Protein AF-A0A2M6W0U4-F1 (afdb_monomer_lite)

Sequence (125 aa):
TRELAQEMAEQASQNKELFLKEMAYRELKVFPDELDEPLKNGVYMGISYVIGGSIPLVPYIVLPISSAIPVSIVLTFCALFGLGSWVTKYSKRSFVRAGFEMVALAGLAAAIGFGVGQLIDTFVR

Radius of gyration: 25.13 Å; chains: 1; bounding box: 59×34×68 Å

Structure (mmCIF, N/CA/C/O backbone):
data_AF-A0A2M6W0U4-F1
#
_entry.id   AF-A0A2M6W0U4-F1
#
loop_
_atom_site.group_PDB
_atom_site.id
_atom_site.type_symbol
_atom_site.label_atom_id
_atom_site.label_alt_id
_atom_site.label_comp_id
_atom_site.label_asym_id
_atom_site.label_entity_id
_atom_site.label_seq_id
_atom_site.pdbx_PDB_ins_code
_atom_site.Cartn_x
_atom_site.Cartn_y
_atom_site.Cartn_z
_atom_site.occupancy
_atom_site.B_iso_or_equiv
_atom_site.auth_seq_id
_atom_site.auth_comp_id
_atom_site.auth_asym_id
_atom_site.auth_atom_id
_atom_site.pdbx_PDB_model_num
ATOM 1 N N . THR A 1 1 ? -26.338 10.663 40.246 1.00 73.19 1 THR A N 1
ATOM 2 C CA . THR A 1 1 ? -26.329 10.310 41.687 1.00 73.19 1 THR A CA 1
ATOM 3 C C . THR A 1 1 ? -25.967 8.843 41.827 1.00 73.19 1 THR A C 1
ATOM 5 O O . THR A 1 1 ? -26.240 8.091 40.900 1.00 73.19 1 THR A O 1
ATOM 8 N N . ARG A 1 2 ? -25.299 8.433 42.920 1.00 82.56 2 ARG A N 1
ATOM 9 C CA . ARG A 1 2 ? -24.910 7.020 43.135 1.00 82.56 2 ARG A CA 1
ATOM 10 C C . ARG A 1 2 ? -26.118 6.074 43.105 1.00 82.56 2 ARG A C 1
ATOM 12 O O . ARG A 1 2 ? -26.003 5.002 42.532 1.00 82.56 2 ARG A O 1
ATOM 19 N N . GLU A 1 3 ? -27.264 6.527 43.612 1.00 87.00 3 GLU A N 1
ATOM 20 C CA . GLU A 1 3 ? -28.534 5.788 43.557 1.00 87.00 3 GLU A CA 1
ATOM 21 C C . GLU A 1 3 ? -28.963 5.450 42.127 1.00 87.00 3 GLU A C 1
ATOM 23 O O . GLU A 1 3 ? -29.219 4.291 41.837 1.00 87.00 3 GLU A O 1
ATOM 28 N N . LEU A 1 4 ? -28.935 6.421 41.207 1.00 84.81 4 LEU A N 1
ATOM 29 C CA . LEU A 1 4 ? -29.316 6.194 39.808 1.00 84.81 4 LEU A CA 1
ATOM 30 C C . LEU A 1 4 ? -28.411 5.151 39.126 1.00 84.81 4 LEU A C 1
ATOM 32 O O . LEU A 1 4 ? -28.873 4.348 38.326 1.00 84.81 4 LEU A O 1
ATOM 36 N N . ALA A 1 5 ? -27.113 5.146 39.446 1.00 83.56 5 ALA A N 1
ATOM 37 C CA . ALA A 1 5 ? -26.180 4.159 38.903 1.00 83.56 5 ALA A CA 1
ATOM 38 C C . ALA A 1 5 ? -26.442 2.747 39.456 1.00 83.56 5 ALA A C 1
ATOM 40 O O . ALA A 1 5 ? -26.328 1.775 38.714 1.00 83.56 5 ALA A O 1
ATOM 41 N N . GLN A 1 6 ? -26.809 2.641 40.738 1.00 85.69 6 GLN A N 1
ATOM 42 C CA . GLN A 1 6 ? -27.217 1.383 41.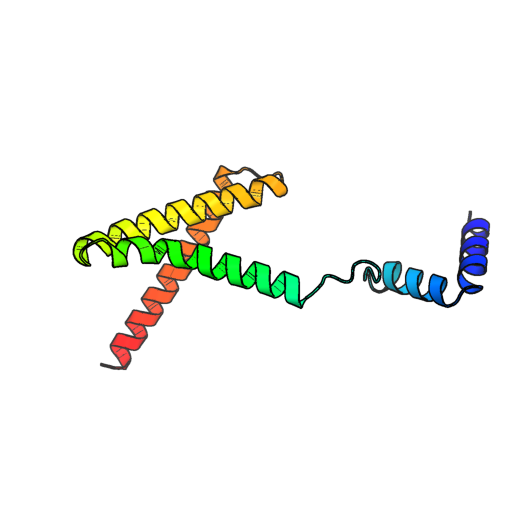365 1.00 85.69 6 GLN A CA 1
ATOM 43 C C . GLN A 1 6 ? -28.515 0.854 40.756 1.00 85.69 6 GLN A C 1
ATOM 45 O O . GLN A 1 6 ? -28.570 -0.306 40.367 1.00 85.69 6 GLN A O 1
ATOM 50 N N . GLU A 1 7 ? -29.511 1.719 40.590 1.00 88.12 7 GLU A N 1
ATOM 51 C CA . GLU A 1 7 ? -30.795 1.365 39.991 1.00 88.12 7 GLU A CA 1
ATOM 52 C C . GLU A 1 7 ? -30.626 0.893 38.540 1.00 88.12 7 GLU A C 1
ATOM 54 O O . GLU A 1 7 ? -31.154 -0.149 38.161 1.00 88.12 7 GLU A O 1
ATOM 59 N N . MET A 1 8 ? -29.806 1.582 37.738 1.00 84.81 8 MET A N 1
ATOM 60 C CA . MET A 1 8 ? -29.488 1.142 36.375 1.00 84.81 8 MET A CA 1
ATOM 61 C C . MET A 1 8 ? -28.733 -0.193 36.337 1.00 84.81 8 MET A C 1
ATOM 63 O O . MET A 1 8 ? -29.021 -1.025 35.479 1.00 84.81 8 MET A O 1
ATOM 67 N N . ALA A 1 9 ? -27.787 -0.419 37.254 1.00 85.56 9 ALA A N 1
ATOM 68 C CA . ALA A 1 9 ? -27.060 -1.686 37.342 1.00 85.56 9 ALA A CA 1
ATOM 69 C C . ALA A 1 9 ? -27.979 -2.847 37.753 1.00 85.56 9 ALA A C 1
ATOM 71 O O . ALA A 1 9 ? -27.851 -3.954 37.234 1.00 85.56 9 ALA A O 1
ATOM 72 N N . GLU A 1 10 ? -28.924 -2.592 38.653 1.00 87.75 10 GLU A N 1
ATOM 73 C CA . GLU A 1 10 ? -29.896 -3.577 39.117 1.00 87.75 10 GLU A CA 1
ATOM 74 C C . GLU A 1 10 ? -30.929 -3.909 38.035 1.00 87.75 10 GLU A C 1
ATOM 76 O O . GLU A 1 10 ? -31.221 -5.076 37.799 1.00 87.75 10 GLU A O 1
ATOM 81 N N . GLN A 1 11 ? -31.405 -2.912 37.290 1.00 85.62 11 GLN A N 1
ATOM 82 C CA . GLN A 1 11 ? -32.261 -3.131 36.120 1.00 85.62 11 GLN A CA 1
ATOM 83 C C . GLN A 1 11 ? -31.528 -3.906 35.011 1.00 85.62 11 GLN A C 1
ATOM 85 O O . GLN A 1 11 ? -32.096 -4.820 34.416 1.00 85.62 11 GLN A O 1
ATOM 90 N N . ALA A 1 12 ? -30.253 -3.592 34.752 1.00 84.81 12 ALA A N 1
ATOM 91 C CA . ALA A 1 12 ? -29.453 -4.310 33.762 1.00 84.81 12 ALA A CA 1
ATOM 92 C C . ALA A 1 12 ? -29.171 -5.764 34.179 1.00 84.81 12 ALA A C 1
ATOM 94 O O . ALA A 1 12 ? -29.196 -6.651 33.330 1.00 84.81 12 ALA A O 1
ATOM 95 N N . SER A 1 13 ? -28.943 -6.028 35.473 1.00 85.44 13 SER A N 1
ATOM 96 C CA . SER A 1 13 ? -28.631 -7.373 35.981 1.00 85.44 13 SER A CA 1
ATOM 97 C C . SER A 1 13 ? -29.818 -8.342 35.927 1.00 85.44 13 SER A C 1
ATOM 99 O O . SER A 1 13 ? -29.606 -9.554 35.850 1.00 85.44 13 SER A O 1
ATOM 101 N N . GLN A 1 14 ? -31.057 -7.833 35.882 1.00 90.50 14 GLN A N 1
ATOM 102 C CA . GLN A 1 14 ? -32.258 -8.655 35.686 1.00 90.50 14 GLN A CA 1
ATOM 103 C C . GLN A 1 14 ? -32.280 -9.362 34.325 1.00 90.50 14 GLN A C 1
ATOM 105 O O . GLN A 1 14 ? -32.880 -10.430 34.198 1.00 90.50 14 GLN A O 1
ATOM 110 N N . ASN A 1 15 ? -31.601 -8.811 33.315 1.00 91.38 15 ASN A N 1
ATOM 111 C CA . ASN A 1 15 ? -31.441 -9.447 32.016 1.00 91.38 15 ASN A CA 1
ATOM 112 C C . ASN A 1 15 ? -29.970 -9.816 31.792 1.00 91.38 15 ASN A C 1
ATOM 114 O O . ASN A 1 15 ? -29.136 -8.980 31.449 1.00 91.38 15 ASN A O 1
ATOM 118 N N . LYS A 1 16 ? -29.660 -11.109 31.931 1.00 88.06 16 LYS A N 1
ATOM 119 C CA . LYS A 1 16 ? -28.301 -11.639 31.758 1.00 88.06 16 LYS A CA 1
ATOM 120 C C . LYS A 1 16 ? -27.690 -11.296 30.394 1.00 88.06 16 LYS A C 1
ATOM 122 O O . LYS A 1 16 ? -26.488 -11.070 30.318 1.00 88.06 16 LYS A O 1
ATOM 127 N N . GLU A 1 17 ? -28.495 -11.246 29.336 1.00 86.62 17 GLU A N 1
ATOM 128 C CA . GLU A 1 17 ? -28.038 -10.904 27.986 1.00 86.62 17 GLU A CA 1
ATOM 129 C C . GLU A 1 17 ? -27.640 -9.422 27.894 1.00 86.62 17 GLU A C 1
ATOM 131 O O . GLU A 1 17 ? -26.556 -9.098 27.407 1.00 86.62 17 GLU A O 1
ATOM 136 N N . LEU A 1 18 ? -28.461 -8.529 28.459 1.00 86.12 18 LEU A N 1
ATOM 137 C CA . LEU A 1 18 ? -28.173 -7.092 28.535 1.00 86.12 18 LEU A CA 1
ATOM 138 C C . LEU A 1 18 ? -26.944 -6.801 29.407 1.00 86.12 18 LEU A C 1
ATOM 140 O O . LEU A 1 18 ? -26.094 -5.998 29.029 1.00 86.12 18 LEU A O 1
ATOM 144 N N . PHE A 1 19 ? -26.822 -7.479 30.549 1.00 89.06 19 PHE A N 1
ATOM 145 C CA . PHE A 1 19 ? -25.685 -7.318 31.453 1.00 89.06 19 PHE A CA 1
ATOM 146 C C . PHE A 1 19 ? -24.362 -7.744 30.798 1.00 89.06 19 PHE A C 1
ATOM 148 O O . PHE A 1 19 ? -23.378 -7.006 30.847 1.00 89.06 19 PHE A O 1
ATOM 155 N N . LEU A 1 20 ? -24.344 -8.902 30.123 1.00 88.62 20 LEU A N 1
ATOM 156 C CA . LEU A 1 20 ? -23.169 -9.378 29.383 1.00 88.62 20 LEU A CA 1
ATOM 157 C C . LEU A 1 20 ? -22.801 -8.442 28.226 1.00 88.62 20 LEU A C 1
ATOM 159 O O . LEU A 1 20 ? -21.617 -8.214 27.978 1.00 88.62 20 LEU A O 1
ATOM 163 N N . LYS A 1 21 ? -23.801 -7.870 27.548 1.00 87.75 21 LYS A N 1
ATOM 164 C CA . LYS A 1 21 ? -23.590 -6.872 26.500 1.00 87.75 21 LYS A CA 1
ATOM 165 C C . LYS A 1 21 ? -22.926 -5.614 27.061 1.00 87.75 21 LYS A C 1
ATOM 167 O O . LYS A 1 21 ? -21.884 -5.215 26.556 1.00 87.75 21 LYS A O 1
ATOM 172 N N . GLU A 1 22 ? -23.443 -5.035 28.142 1.00 88.00 22 GLU A N 1
ATOM 173 C CA . GLU A 1 22 ? -22.827 -3.859 28.779 1.00 88.00 22 GLU A CA 1
ATOM 174 C C . GLU A 1 22 ? -21.393 -4.129 29.260 1.00 88.00 22 GLU A C 1
ATOM 176 O O . GLU A 1 22 ? -20.519 -3.282 29.066 1.00 88.00 22 GLU A O 1
ATOM 181 N N . MET A 1 23 ? -21.110 -5.314 29.814 1.00 88.56 23 MET A N 1
ATOM 182 C CA . MET A 1 23 ? -19.739 -5.715 30.155 1.00 88.56 23 MET A CA 1
ATOM 183 C C . MET A 1 23 ? -18.840 -5.795 28.914 1.00 88.56 23 MET A C 1
ATOM 185 O O . MET A 1 23 ? -17.739 -5.247 28.918 1.00 88.56 23 MET A O 1
ATOM 189 N N . ALA A 1 24 ? -19.299 -6.413 27.822 1.00 89.19 24 ALA A N 1
ATOM 190 C CA . ALA A 1 24 ? -18.529 -6.492 26.579 1.00 89.19 24 ALA A CA 1
ATOM 191 C C . ALA A 1 24 ? -18.206 -5.097 26.007 1.00 89.19 24 ALA A C 1
ATOM 193 O O . ALA A 1 24 ? -17.065 -4.834 25.617 1.00 89.19 24 ALA A O 1
ATOM 194 N N . TYR A 1 25 ? -19.178 -4.181 26.041 1.00 87.88 25 TYR A N 1
ATOM 195 C CA . TYR A 1 25 ? -19.015 -2.800 25.586 1.00 87.88 25 TYR A CA 1
ATOM 196 C C . TYR A 1 25 ? -18.078 -1.984 26.486 1.00 87.88 25 TYR A C 1
ATOM 198 O O . TYR A 1 25 ? -17.206 -1.270 25.990 1.00 87.88 25 TYR A O 1
ATOM 206 N N . ARG A 1 26 ? -18.253 -2.047 27.812 1.00 86.44 26 ARG A N 1
ATOM 207 C CA . ARG A 1 26 ? -17.555 -1.158 28.758 1.00 86.44 26 ARG A CA 1
ATOM 208 C C . ARG A 1 26 ? -16.218 -1.700 29.240 1.00 86.44 26 ARG A C 1
ATOM 210 O O . ARG A 1 26 ? -15.287 -0.915 29.408 1.00 86.44 26 ARG A O 1
ATOM 217 N N . GLU A 1 27 ? -16.120 -3.006 29.465 1.00 88.50 27 GLU A N 1
ATOM 218 C CA . GLU A 1 27 ? -14.891 -3.644 29.944 1.00 88.50 27 GLU A CA 1
ATOM 219 C C . GLU A 1 27 ? -14.009 -4.082 28.779 1.00 88.50 27 GLU A C 1
ATOM 221 O O . GLU A 1 27 ? -12.840 -3.700 28.715 1.00 88.50 27 GLU A O 1
ATOM 226 N N . LEU A 1 28 ? -14.568 -4.842 27.831 1.00 86.62 28 LEU A N 1
ATOM 227 C CA . LEU A 1 28 ? -13.797 -5.390 26.711 1.00 86.62 28 LEU A CA 1
ATOM 228 C C . LEU A 1 28 ? -13.651 -4.410 25.540 1.00 86.62 28 LEU A C 1
ATOM 230 O O . LEU A 1 28 ? -12.786 -4.626 24.692 1.00 86.62 28 LEU A O 1
ATOM 234 N N . LYS A 1 29 ? -14.454 -3.336 25.488 1.00 85.00 29 LYS A N 1
ATOM 235 C CA . LYS A 1 29 ? -14.530 -2.405 24.342 1.00 85.00 29 LYS A CA 1
ATOM 236 C C . LYS A 1 29 ? -14.804 -3.123 23.018 1.00 85.00 29 LYS A C 1
ATOM 238 O O . LYS A 1 29 ? -14.353 -2.686 21.961 1.00 85.00 29 LYS A O 1
ATOM 243 N N . VAL A 1 30 ? -15.524 -4.238 23.093 1.00 83.50 30 VAL A N 1
ATOM 244 C CA . VAL A 1 30 ? -15.977 -5.003 21.936 1.00 83.50 30 VAL A CA 1
ATOM 245 C C . VAL A 1 30 ? -17.436 -4.646 21.699 1.00 83.50 30 VAL A C 1
ATOM 247 O O . VAL A 1 30 ? -18.206 -4.515 22.648 1.00 83.50 30 VAL A O 1
ATOM 250 N N . PHE A 1 31 ? -17.808 -4.496 20.431 1.00 80.38 31 PHE A N 1
ATOM 251 C CA . PHE A 1 31 ? -19.152 -4.138 19.990 1.00 80.38 31 PHE A CA 1
ATOM 252 C C . PHE A 1 31 ? -19.828 -5.385 19.393 1.00 80.38 31 PHE A C 1
ATOM 254 O O . PHE A 1 31 ? -19.747 -5.587 18.187 1.00 80.38 31 PHE A O 1
ATOM 261 N N . PRO A 1 32 ? -20.450 -6.263 20.210 1.00 68.38 32 PRO A N 1
ATOM 262 C CA . PRO A 1 32 ? -21.025 -7.527 19.741 1.00 68.38 32 PRO A CA 1
ATOM 263 C C . PRO A 1 32 ? -22.058 -7.397 18.616 1.00 68.38 32 PRO A C 1
ATOM 265 O O . PRO A 1 32 ? -22.262 -8.357 17.883 1.00 68.38 32 PRO A O 1
ATOM 268 N N . ASP A 1 33 ? -22.709 -6.238 18.484 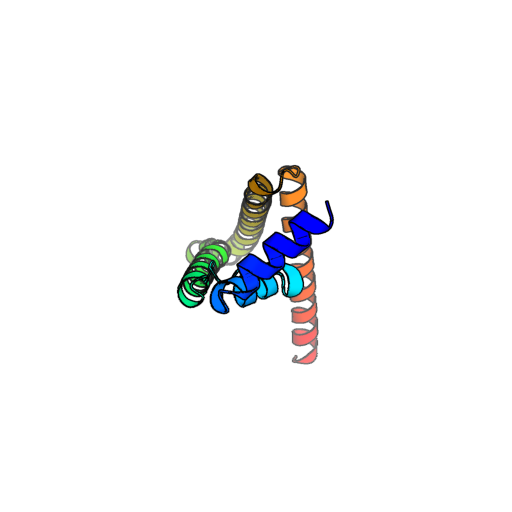1.00 68.56 33 ASP A N 1
ATOM 269 C CA . ASP A 1 33 ? -23.692 -5.989 17.424 1.00 68.56 33 ASP A CA 1
ATOM 270 C C . ASP A 1 33 ? -23.041 -5.673 16.064 1.00 68.56 33 ASP A C 1
ATOM 272 O O . ASP A 1 33 ? -23.685 -5.806 15.025 1.00 68.56 33 ASP A O 1
ATOM 276 N N . GLU A 1 34 ? -21.766 -5.277 16.052 1.00 67.38 34 GLU A N 1
ATOM 277 C CA . GLU A 1 34 ? -20.965 -5.090 14.841 1.00 67.38 34 GLU A CA 1
ATOM 278 C C . GLU A 1 34 ? -20.213 -6.390 14.538 1.00 67.38 34 GLU A C 1
ATOM 280 O O . GLU A 1 34 ? -18.989 -6.482 14.634 1.00 67.38 34 GLU A O 1
ATOM 285 N N . LEU A 1 35 ? -20.955 -7.441 14.184 1.00 62.94 35 LEU A N 1
ATOM 286 C CA . LEU A 1 35 ? -20.348 -8.609 13.551 1.00 62.94 35 LEU A CA 1
ATOM 287 C C . LEU A 1 35 ? -19.944 -8.221 12.126 1.00 62.94 35 LEU A C 1
ATOM 289 O O . LEU A 1 35 ? -20.683 -8.440 11.168 1.00 62.94 35 LEU A O 1
ATOM 293 N N . ASP A 1 36 ? -18.766 -7.613 12.001 1.00 69.25 36 ASP A N 1
ATOM 294 C CA . ASP A 1 36 ? -18.095 -7.407 10.723 1.00 69.25 36 ASP A CA 1
ATOM 295 C C . ASP A 1 36 ? -17.999 -8.753 9.996 1.00 69.25 36 ASP A C 1
ATOM 297 O O . ASP A 1 36 ? -17.405 -9.694 10.517 1.00 69.25 36 ASP A O 1
ATOM 301 N N . GLU A 1 37 ? -18.585 -8.864 8.800 1.00 85.06 37 GLU A N 1
ATOM 302 C CA . GLU A 1 37 ? -18.544 -10.084 7.986 1.00 85.06 37 GLU A CA 1
ATOM 303 C C . GLU A 1 37 ? -17.099 -10.337 7.501 1.00 85.06 37 GLU A C 1
ATOM 305 O O . GLU A 1 37 ? -16.666 -9.731 6.510 1.00 85.06 37 GLU A O 1
ATOM 310 N N . PRO A 1 38 ? -16.317 -11.248 8.124 1.00 87.06 38 PRO A N 1
ATOM 311 C CA . PRO A 1 38 ? -14.869 -11.290 7.903 1.00 87.06 38 PRO A CA 1
ATOM 312 C C . PRO A 1 38 ? -14.528 -11.739 6.484 1.00 87.06 38 PRO A C 1
ATOM 314 O O . PRO A 1 38 ? -13.586 -11.244 5.867 1.00 87.06 38 PRO A O 1
ATOM 317 N N . LEU A 1 39 ? -15.337 -12.655 5.943 1.00 91.38 39 LEU A N 1
ATOM 318 C CA . LEU A 1 39 ? -15.192 -13.158 4.583 1.00 91.38 39 LEU A CA 1
ATOM 319 C C . LEU A 1 39 ? -15.393 -12.037 3.557 1.00 91.38 39 LEU A C 1
ATOM 321 O O . LEU A 1 39 ? -14.600 -11.889 2.632 1.00 91.38 39 LEU A O 1
ATOM 325 N N . LYS A 1 40 ? -16.428 -11.216 3.747 1.00 90.19 40 LYS A N 1
ATOM 326 C CA . LYS A 1 40 ? -16.748 -10.096 2.864 1.00 90.19 40 LYS A CA 1
ATOM 327 C C . LYS A 1 40 ? -15.659 -9.024 2.919 1.00 90.19 40 LYS A C 1
ATOM 329 O O . LYS A 1 40 ? -15.183 -8.590 1.871 1.00 90.19 40 LYS A O 1
ATOM 334 N N . ASN A 1 41 ? -15.193 -8.677 4.118 1.00 90.62 41 ASN A N 1
ATOM 335 C CA . ASN A 1 41 ? -14.080 -7.743 4.306 1.00 90.62 41 ASN A CA 1
ATOM 336 C C . ASN A 1 41 ? -12.785 -8.260 3.653 1.00 90.62 41 ASN A C 1
ATOM 338 O O . ASN A 1 41 ? -12.099 -7.509 2.957 1.00 90.62 41 ASN A O 1
ATOM 342 N N . GLY A 1 42 ? -12.493 -9.557 3.789 1.00 93.56 42 GLY A N 1
ATOM 343 C CA . GLY A 1 42 ? -11.360 -10.205 3.126 1.00 93.56 42 GLY A CA 1
ATOM 344 C C . GLY A 1 42 ? -11.453 -10.160 1.598 1.00 93.56 42 GLY A C 1
ATOM 345 O O . GLY A 1 42 ? -10.472 -9.826 0.934 1.00 93.56 42 GLY A O 1
ATOM 346 N N . VAL A 1 43 ? -12.635 -10.416 1.030 1.00 95.75 43 VAL A N 1
ATOM 347 C CA . VAL A 1 43 ? -12.867 -10.326 -0.422 1.00 95.75 43 VAL A CA 1
ATOM 348 C C . VAL A 1 43 ? -12.656 -8.898 -0.928 1.00 95.75 43 VAL A C 1
ATOM 350 O O . VAL A 1 43 ? -11.960 -8.707 -1.927 1.00 95.75 43 VAL A O 1
ATOM 353 N N . TYR A 1 44 ? -13.180 -7.882 -0.236 1.00 94.88 44 TYR A N 1
ATOM 354 C CA . TYR A 1 44 ? -12.965 -6.485 -0.629 1.00 94.88 44 TYR A CA 1
ATOM 355 C C . TYR A 1 44 ? -11.494 -6.076 -0.569 1.00 94.88 44 TYR A C 1
ATOM 357 O O . TYR A 1 44 ? -11.007 -5.408 -1.486 1.00 94.88 44 TYR A O 1
ATOM 365 N N . MET A 1 45 ? -10.775 -6.496 0.475 1.00 94.31 45 MET A N 1
ATOM 366 C CA . MET A 1 45 ? -9.342 -6.241 0.599 1.00 94.31 45 MET A CA 1
ATOM 367 C C . MET A 1 45 ? -8.566 -6.923 -0.532 1.00 94.31 45 MET A C 1
ATOM 369 O O . MET A 1 45 ? -7.737 -6.281 -1.174 1.00 94.31 45 MET A O 1
ATOM 373 N N . GLY A 1 46 ? -8.876 -8.190 -0.823 1.00 96.06 46 GLY A N 1
ATOM 374 C CA . GLY A 1 46 ? -8.238 -8.958 -1.890 1.00 96.06 46 GLY A CA 1
ATOM 375 C C . GLY A 1 46 ? -8.444 -8.328 -3.268 1.00 96.06 46 GLY A C 1
ATOM 376 O O . GLY A 1 46 ? -7.474 -8.089 -3.984 1.00 96.06 46 GLY A O 1
ATOM 377 N N . ILE A 1 47 ? -9.686 -7.979 -3.617 1.00 96.62 47 ILE A N 1
ATOM 378 C CA . ILE A 1 47 ? -9.999 -7.306 -4.888 1.00 96.62 47 ILE A CA 1
ATOM 379 C C . ILE A 1 47 ? -9.273 -5.958 -4.979 1.00 96.62 47 ILE A C 1
ATOM 381 O O . ILE A 1 47 ? -8.652 -5.662 -5.999 1.00 96.62 47 ILE A O 1
ATOM 385 N N . SER A 1 48 ? -9.294 -5.160 -3.909 1.00 94.31 48 SER A N 1
ATOM 386 C CA . SER A 1 48 ? -8.607 -3.864 -3.879 1.00 94.31 48 SER A CA 1
ATOM 387 C C . SER A 1 48 ? -7.094 -4.013 -4.049 1.00 94.31 48 SER A C 1
ATOM 389 O O . SER A 1 48 ? -6.478 -3.219 -4.759 1.00 94.31 48 SER A O 1
ATOM 391 N N . TYR A 1 49 ? -6.496 -5.046 -3.450 1.00 93.56 49 TYR A N 1
ATOM 392 C CA . TYR A 1 49 ? -5.071 -5.336 -3.580 1.00 93.56 49 TYR A CA 1
ATOM 393 C C . TYR A 1 49 ? -4.699 -5.747 -5.006 1.00 93.56 49 TYR A C 1
ATOM 395 O O . TYR A 1 49 ? -3.726 -5.236 -5.553 1.00 93.56 49 TYR A O 1
ATOM 403 N N . VAL A 1 50 ? -5.498 -6.611 -5.640 1.00 95.31 50 VAL A N 1
ATOM 404 C CA . VAL A 1 50 ? -5.287 -7.018 -7.038 1.00 95.31 50 VAL A CA 1
ATOM 405 C C . VAL A 1 50 ? -5.378 -5.812 -7.971 1.00 95.31 50 VAL A C 1
ATOM 407 O O . VAL A 1 50 ? -4.494 -5.608 -8.801 1.00 95.31 50 VAL A O 1
ATOM 410 N N . ILE A 1 51 ? -6.405 -4.974 -7.806 1.00 94.12 51 ILE A N 1
ATOM 411 C CA . ILE A 1 51 ? -6.576 -3.768 -8.623 1.00 94.12 51 ILE A CA 1
ATOM 412 C C . ILE A 1 51 ? -5.405 -2.804 -8.396 1.00 94.12 51 ILE A C 1
ATOM 414 O O . ILE A 1 51 ? -4.775 -2.376 -9.361 1.00 94.12 51 ILE A O 1
ATOM 418 N N . GLY A 1 52 ? -5.056 -2.503 -7.144 1.00 91.44 52 GLY A N 1
ATOM 419 C CA . GLY A 1 52 ? -3.957 -1.591 -6.820 1.00 91.44 52 GLY A CA 1
ATOM 420 C C . GLY A 1 52 ? -2.595 -2.092 -7.310 1.00 91.44 52 GLY A C 1
ATOM 421 O O . GLY A 1 52 ? -1.835 -1.332 -7.907 1.00 91.44 52 GLY A O 1
ATOM 422 N N . GLY A 1 53 ? -2.308 -3.381 -7.123 1.00 91.00 53 GLY A N 1
ATOM 423 C CA . GLY A 1 53 ? -1.067 -4.019 -7.565 1.00 91.00 53 GLY A CA 1
ATOM 424 C C . GLY A 1 53 ? -0.962 -4.190 -9.081 1.00 91.00 53 GLY A C 1
ATOM 425 O O . GLY A 1 53 ? 0.142 -4.304 -9.606 1.00 91.00 53 GLY A O 1
ATOM 426 N N . SER A 1 54 ? -2.081 -4.156 -9.808 1.00 92.88 54 SER A N 1
ATOM 427 C CA . SER A 1 54 ? -2.066 -4.234 -11.273 1.00 92.88 54 S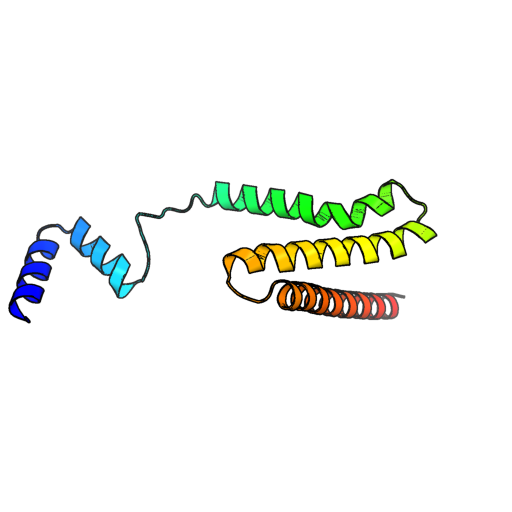ER A CA 1
ATOM 428 C C . SER A 1 54 ? -1.577 -2.948 -11.949 1.00 92.88 54 SER A C 1
ATOM 430 O O . SER A 1 54 ? -1.011 -3.012 -13.037 1.00 92.88 54 SER A O 1
ATOM 432 N N . ILE A 1 55 ? -1.722 -1.789 -11.297 1.00 92.56 55 ILE A N 1
ATOM 433 C CA . ILE A 1 55 ? -1.334 -0.475 -11.835 1.00 92.56 55 ILE A CA 1
ATOM 434 C C . ILE A 1 55 ? 0.134 -0.437 -12.317 1.00 92.56 55 ILE A C 1
ATOM 436 O O . ILE A 1 55 ? 0.352 -0.108 -13.485 1.00 92.56 55 ILE A O 1
ATOM 440 N N . PRO A 1 56 ? 1.148 -0.802 -11.502 1.00 89.81 56 PRO A N 1
ATOM 441 C CA . PRO A 1 56 ? 2.547 -0.841 -11.943 1.00 89.81 56 PRO A CA 1
ATOM 442 C C . PRO A 1 56 ? 2.828 -1.844 -13.067 1.00 89.81 56 PRO A C 1
ATOM 444 O O . PRO A 1 56 ? 3.833 -1.695 -13.762 1.00 89.81 56 PRO A O 1
ATOM 447 N N . LEU A 1 57 ? 1.977 -2.858 -13.255 1.00 90.62 57 LEU A N 1
ATOM 448 C CA . LEU A 1 57 ? 2.162 -3.899 -14.268 1.00 90.62 57 LEU A CA 1
ATOM 449 C C . LEU A 1 57 ? 1.681 -3.458 -15.655 1.00 90.62 57 LEU A C 1
ATOM 451 O O . LEU A 1 57 ? 2.210 -3.939 -16.654 1.00 90.62 57 LEU A O 1
ATOM 455 N N . VAL A 1 58 ? 0.733 -2.516 -15.738 1.00 92.12 58 VAL A N 1
ATOM 456 C CA . VAL A 1 58 ? 0.164 -2.040 -17.014 1.00 92.12 58 VAL A CA 1
ATOM 457 C C . VAL A 1 58 ? 1.242 -1.613 -18.027 1.00 92.12 58 VAL A C 1
ATOM 459 O O . VAL A 1 58 ? 1.185 -2.073 -19.169 1.00 92.12 58 VAL A O 1
ATOM 462 N N . PRO A 1 59 ? 2.263 -0.808 -17.665 1.00 89.81 59 PRO A N 1
ATOM 463 C CA . PRO A 1 59 ? 3.295 -0.388 -18.613 1.00 89.81 59 PRO A CA 1
ATOM 464 C C . PRO A 1 59 ? 4.112 -1.551 -19.179 1.00 89.81 59 PRO A C 1
ATOM 466 O O . PRO A 1 59 ? 4.510 -1.495 -20.336 1.00 89.81 59 PRO A O 1
ATOM 469 N N . TYR A 1 60 ? 4.323 -2.620 -18.406 1.00 90.44 60 TYR A N 1
ATOM 470 C CA . TYR A 1 60 ? 5.077 -3.795 -18.854 1.00 90.44 60 TYR A CA 1
ATOM 471 C C . TYR A 1 60 ? 4.327 -4.634 -19.892 1.00 90.44 60 TYR A C 1
ATOM 473 O O . TYR A 1 60 ? 4.960 -5.359 -20.652 1.00 90.44 60 TYR A O 1
ATOM 481 N N . ILE A 1 61 ? 2.996 -4.536 -19.942 1.00 90.88 61 ILE A N 1
ATOM 482 C CA . ILE A 1 61 ? 2.174 -5.260 -20.921 1.00 90.88 61 ILE A CA 1
ATOM 483 C C . ILE A 1 61 ? 2.193 -4.547 -22.282 1.00 90.88 61 ILE A C 1
ATOM 485 O O . ILE A 1 61 ? 2.104 -5.194 -23.322 1.00 90.88 61 ILE A O 1
ATOM 489 N N . VAL A 1 62 ? 2.297 -3.215 -22.280 1.00 89.50 62 VAL A N 1
ATOM 490 C CA . VAL A 1 62 ? 2.080 -2.383 -23.477 1.00 89.50 62 VAL A CA 1
ATOM 491 C C . VAL A 1 62 ? 3.387 -1.866 -24.086 1.00 89.50 62 VAL A C 1
ATOM 493 O O . VAL A 1 62 ? 3.453 -1.645 -25.293 1.00 89.50 62 VAL A O 1
ATOM 496 N N . LEU A 1 63 ? 4.428 -1.651 -23.275 1.00 89.00 63 LEU A N 1
ATOM 497 C CA . LEU A 1 63 ? 5.661 -0.983 -23.697 1.00 89.00 63 LEU A CA 1
ATOM 498 C C . LEU A 1 63 ? 6.869 -1.934 -23.701 1.00 89.00 63 LEU A C 1
ATOM 500 O O . LEU A 1 63 ? 6.958 -2.838 -22.870 1.00 89.00 63 LEU A O 1
ATOM 504 N N . PRO A 1 64 ? 7.870 -1.683 -24.566 1.00 88.62 64 PRO A N 1
ATOM 505 C CA . PRO A 1 64 ? 9.176 -2.326 -24.470 1.00 88.62 64 PRO A CA 1
ATOM 506 C C . PRO A 1 64 ? 9.824 -2.081 -23.104 1.00 88.62 64 PRO A C 1
ATOM 508 O O . PRO A 1 64 ? 9.722 -0.981 -22.554 1.00 88.62 64 PRO A O 1
ATOM 511 N N . ILE A 1 65 ? 10.568 -3.071 -22.601 1.00 85.81 65 ILE A N 1
ATOM 512 C CA . ILE A 1 65 ? 11.171 -3.077 -21.252 1.00 85.81 65 ILE A CA 1
ATOM 513 C C . ILE A 1 65 ? 11.959 -1.791 -20.955 1.00 85.81 65 ILE A C 1
ATOM 515 O O . ILE A 1 65 ? 11.831 -1.226 -19.871 1.00 85.81 65 ILE A O 1
ATOM 519 N N . SER A 1 66 ? 12.718 -1.284 -21.933 1.00 87.25 66 SER A N 1
ATOM 520 C CA . SER A 1 66 ? 13.528 -0.067 -21.779 1.00 87.25 66 SER A CA 1
ATOM 521 C C . SER A 1 66 ? 12.692 1.177 -21.438 1.00 87.25 66 SER A C 1
ATOM 523 O O . SER A 1 66 ? 13.108 1.986 -20.614 1.00 87.25 66 SER A O 1
ATOM 525 N N . SER A 1 67 ? 11.493 1.301 -22.013 1.00 88.69 67 SER A N 1
ATOM 526 C CA . SER A 1 67 ? 10.542 2.383 -21.718 1.00 88.69 67 SER A CA 1
ATOM 527 C C . SER A 1 67 ? 9.553 2.044 -20.600 1.00 88.69 67 SER A C 1
ATOM 529 O O . SER A 1 67 ? 9.049 2.947 -19.937 1.00 88.69 67 SER A O 1
ATOM 531 N N . ALA A 1 68 ? 9.273 0.761 -20.362 1.00 88.81 68 ALA A N 1
ATOM 532 C CA . ALA A 1 68 ? 8.282 0.320 -19.383 1.00 88.81 68 ALA A CA 1
ATOM 533 C C . ALA A 1 68 ? 8.715 0.614 -17.939 1.00 88.81 68 ALA A C 1
ATOM 535 O O . ALA A 1 68 ? 7.888 1.035 -17.133 1.00 88.81 68 ALA A O 1
ATOM 536 N N . ILE A 1 69 ? 10.007 0.452 -17.624 1.00 89.12 69 ILE A N 1
ATOM 537 C CA . ILE A 1 69 ? 10.555 0.680 -16.277 1.00 89.12 69 ILE A CA 1
ATOM 538 C C . ILE A 1 69 ? 10.320 2.124 -15.791 1.00 89.12 69 ILE A C 1
ATOM 540 O O . ILE A 1 69 ? 9.655 2.293 -14.766 1.00 89.12 69 ILE A O 1
ATOM 544 N N . PRO A 1 70 ? 10.803 3.182 -16.481 1.00 91.00 70 PRO A N 1
ATOM 545 C CA . PRO A 1 70 ? 10.619 4.550 -15.994 1.00 91.00 70 PRO A CA 1
ATOM 546 C C . PRO A 1 70 ? 9.140 4.956 -15.947 1.00 91.00 70 PRO A C 1
ATOM 548 O O . PRO A 1 70 ? 8.721 5.630 -15.007 1.00 91.00 70 PRO A O 1
ATOM 551 N N . VAL A 1 71 ? 8.330 4.504 -16.911 1.00 91.94 71 VAL A N 1
ATOM 552 C CA . VAL A 1 71 ? 6.885 4.780 -16.937 1.00 91.94 71 VAL A CA 1
ATOM 553 C C . VAL A 1 71 ? 6.174 4.119 -15.754 1.00 91.94 71 VAL A C 1
ATOM 555 O O . VAL A 1 71 ? 5.348 4.762 -15.110 1.00 91.94 71 VAL A O 1
ATOM 558 N N . SER A 1 72 ? 6.517 2.872 -15.420 1.00 92.38 72 SER A N 1
ATOM 559 C CA . SER A 1 72 ? 5.955 2.157 -14.269 1.00 92.38 72 SER A CA 1
ATOM 560 C C . SER A 1 72 ? 6.295 2.828 -12.943 1.00 92.38 72 SER A C 1
ATOM 562 O O . SER A 1 72 ? 5.409 3.007 -12.107 1.00 92.38 72 SER A O 1
ATOM 564 N N . ILE A 1 73 ? 7.536 3.291 -12.768 1.00 91.38 73 ILE A N 1
ATOM 565 C CA . ILE A 1 73 ? 7.955 4.005 -11.553 1.00 91.38 73 ILE A CA 1
ATOM 566 C C . ILE A 1 73 ? 7.126 5.281 -11.362 1.00 91.38 73 ILE A C 1
ATOM 568 O O . ILE A 1 73 ? 6.550 5.493 -10.293 1.00 91.38 73 ILE A O 1
ATOM 572 N N . VAL A 1 74 ? 7.018 6.111 -12.405 1.00 93.31 74 VAL A N 1
ATOM 573 C CA . VAL A 1 74 ? 6.238 7.358 -12.344 1.00 93.31 74 VAL A CA 1
ATOM 574 C C . VAL A 1 74 ? 4.764 7.061 -12.077 1.00 93.31 74 VAL A C 1
ATOM 576 O O . VAL A 1 74 ? 4.167 7.666 -11.188 1.00 93.31 74 VAL A O 1
ATOM 579 N N . LEU A 1 75 ? 4.189 6.088 -12.788 1.00 93.56 75 LEU A N 1
ATOM 580 C CA . LEU A 1 75 ? 2.793 5.692 -12.620 1.00 93.56 75 LEU A CA 1
ATOM 581 C C . LEU A 1 75 ? 2.506 5.199 -11.196 1.00 93.56 75 LEU A C 1
ATOM 583 O O . LEU A 1 75 ? 1.492 5.569 -10.606 1.00 93.56 75 LEU A O 1
ATOM 587 N N . THR A 1 76 ? 3.422 4.420 -10.620 1.00 93.38 76 THR A N 1
ATOM 588 C CA . THR A 1 76 ? 3.319 3.915 -9.246 1.00 93.38 76 THR A CA 1
ATOM 589 C C . THR A 1 76 ? 3.347 5.053 -8.239 1.00 93.38 76 THR A C 1
ATOM 591 O O . THR A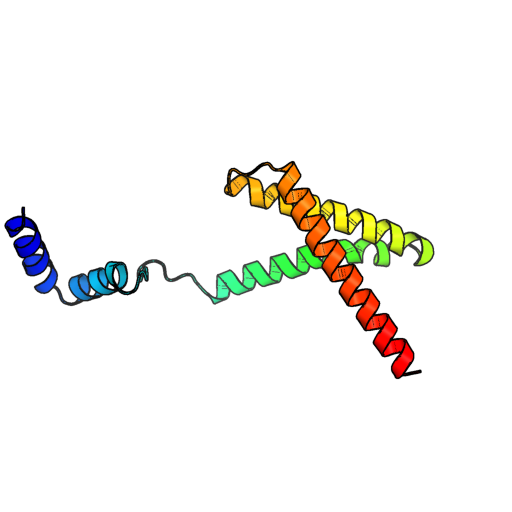 1 76 ? 2.498 5.103 -7.352 1.00 93.38 76 THR A O 1
ATOM 594 N N . PHE A 1 77 ? 4.271 6.005 -8.383 1.00 93.25 77 PHE A N 1
ATOM 595 C CA . PHE A 1 77 ? 4.313 7.163 -7.493 1.00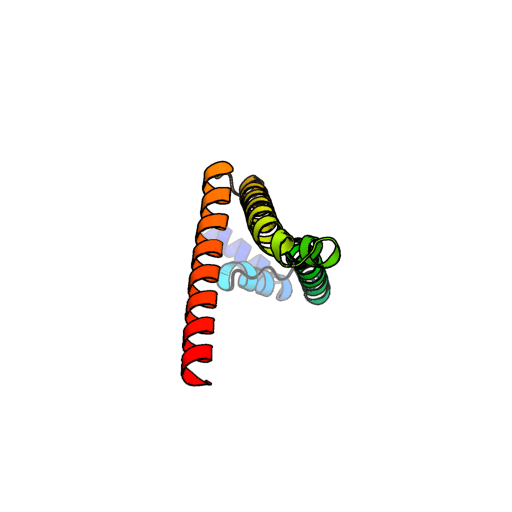 93.25 77 PHE A CA 1
ATOM 596 C C . PHE A 1 77 ? 3.063 8.034 -7.610 1.00 93.25 77 PHE A C 1
ATOM 598 O O . PHE A 1 77 ? 2.529 8.457 -6.585 1.00 93.25 77 PHE A O 1
ATOM 605 N N . CYS A 1 78 ? 2.541 8.251 -8.820 1.00 93.69 78 CYS A N 1
ATOM 606 C CA . CYS A 1 78 ? 1.273 8.954 -9.011 1.00 93.69 78 CYS A CA 1
ATOM 607 C C . CYS A 1 78 ? 0.102 8.217 -8.343 1.00 93.69 78 CYS A C 1
ATOM 609 O O . CYS A 1 78 ? -0.714 8.848 -7.671 1.00 93.69 78 CYS A O 1
ATOM 611 N N . ALA A 1 79 ? 0.036 6.890 -8.481 1.00 92.56 79 ALA A N 1
ATOM 612 C CA . ALA A 1 79 ? -1.004 6.072 -7.864 1.00 92.56 79 ALA A CA 1
ATOM 613 C C . ALA A 1 79 ? -0.923 6.092 -6.329 1.00 92.56 79 ALA A C 1
ATOM 615 O O . ALA A 1 79 ? -1.939 6.288 -5.664 1.00 92.56 79 ALA A O 1
ATOM 616 N N . LEU A 1 80 ? 0.280 5.960 -5.763 1.00 92.06 80 LEU A N 1
ATOM 617 C CA . LEU A 1 80 ? 0.519 6.039 -4.320 1.00 92.06 80 LEU A CA 1
ATOM 618 C C . LEU A 1 80 ? 0.187 7.420 -3.759 1.00 92.06 80 LEU A C 1
ATOM 620 O O . LEU A 1 80 ? -0.445 7.514 -2.710 1.00 92.06 80 LEU A O 1
ATOM 624 N N . PHE A 1 81 ? 0.565 8.488 -4.462 1.00 91.81 81 PHE A N 1
ATOM 625 C CA . PHE A 1 81 ? 0.203 9.845 -4.068 1.00 91.81 81 PHE A CA 1
ATOM 626 C C . PHE A 1 81 ? -1.318 10.028 -4.070 1.00 91.81 81 PHE A C 1
ATOM 628 O O . PHE A 1 81 ? -1.881 10.522 -3.095 1.00 91.81 81 PHE A O 1
ATOM 635 N N . GLY A 1 82 ? -1.990 9.576 -5.136 1.00 91.31 82 GLY A N 1
ATOM 636 C CA . GLY A 1 82 ? -3.446 9.618 -5.256 1.00 91.31 82 GLY A CA 1
ATOM 637 C C . GLY A 1 82 ? -4.145 8.859 -4.129 1.00 91.31 82 GLY A C 1
ATOM 638 O O . GLY A 1 82 ? -5.028 9.418 -3.479 1.00 91.31 82 GLY A O 1
ATOM 639 N N . LEU A 1 83 ? -3.709 7.628 -3.844 1.00 89.31 83 LEU A N 1
ATOM 640 C CA . LEU A 1 83 ? -4.220 6.817 -2.735 1.00 89.31 83 LEU A CA 1
ATOM 641 C C . LEU A 1 83 ? -3.976 7.489 -1.381 1.00 89.31 83 LEU A C 1
ATOM 643 O O . LEU A 1 83 ? -4.908 7.612 -0.586 1.00 89.31 83 LEU A O 1
ATOM 647 N N . GLY A 1 84 ? -2.762 7.987 -1.138 1.00 86.88 84 GLY A N 1
ATOM 648 C CA . GLY A 1 84 ? -2.405 8.672 0.102 1.00 86.88 84 GLY A CA 1
ATOM 649 C C . GLY A 1 84 ? -3.273 9.901 0.332 1.00 86.88 84 GLY A C 1
ATOM 650 O O . GLY A 1 84 ? -3.913 10.031 1.375 1.00 86.88 84 GLY A O 1
ATOM 651 N N . SER A 1 85 ? -3.405 10.769 -0.670 1.00 87.31 85 SER A N 1
ATOM 652 C CA . SER A 1 85 ? -4.302 11.922 -0.596 1.00 87.31 85 SER A CA 1
ATOM 653 C C . SER A 1 85 ? -5.767 11.513 -0.394 1.00 87.31 85 SER A C 1
ATOM 655 O O . SER A 1 85 ? -6.463 12.144 0.403 1.00 87.31 85 SER A O 1
ATOM 657 N N . TRP A 1 86 ? -6.235 10.444 -1.046 1.00 86.38 86 TRP A N 1
ATOM 658 C CA . TRP A 1 86 ? -7.623 9.983 -0.942 1.00 86.38 86 TRP A CA 1
ATOM 659 C C . TRP A 1 86 ? -7.983 9.490 0.460 1.00 86.38 86 TRP A C 1
ATOM 661 O O . TRP A 1 86 ? -9.001 9.901 1.016 1.00 86.38 86 TRP A O 1
ATOM 671 N N . VAL A 1 87 ? -7.125 8.667 1.069 1.00 82.62 87 VAL A N 1
ATOM 672 C CA . VAL A 1 87 ? -7.318 8.165 2.442 1.00 82.62 87 VAL A CA 1
ATOM 673 C C . VAL A 1 87 ? -7.392 9.328 3.438 1.00 82.62 87 VAL A C 1
ATOM 675 O O . VAL A 1 87 ? -8.196 9.334 4.370 1.00 82.62 87 VAL A O 1
ATOM 678 N N . THR A 1 88 ? -6.624 10.386 3.186 1.00 78.50 88 THR A N 1
ATOM 679 C CA . THR A 1 88 ? -6.550 11.567 4.056 1.00 78.50 88 THR A CA 1
ATOM 680 C C . THR A 1 88 ? -7.825 12.405 4.058 1.00 78.50 88 THR A C 1
ATOM 682 O O . THR A 1 88 ? -8.096 13.088 5.051 1.00 78.50 88 THR A O 1
ATOM 685 N N . LYS A 1 89 ? -8.655 12.300 3.007 1.00 70.00 89 LYS A N 1
ATOM 686 C CA . LYS A 1 89 ? -9.982 12.934 2.943 1.00 70.00 89 LYS A CA 1
ATOM 687 C C . LYS A 1 89 ? -10.841 12.589 4.157 1.00 70.00 89 LYS A C 1
ATOM 689 O O . LYS A 1 89 ? -11.579 13.437 4.649 1.00 70.00 89 LYS A O 1
ATOM 694 N N . TYR A 1 90 ? -10.709 11.364 4.656 1.00 68.19 90 TYR A N 1
ATOM 695 C CA . TYR A 1 90 ? -11.475 10.867 5.794 1.00 68.19 90 TYR A CA 1
ATOM 696 C C . TYR A 1 90 ? -10.857 11.260 7.145 1.00 68.19 90 TYR A C 1
ATOM 698 O O . TYR A 1 90 ? -11.558 11.321 8.149 1.00 68.19 90 TYR A O 1
ATOM 706 N N . SER A 1 91 ? -9.563 11.600 7.176 1.00 68.38 91 SER A N 1
ATOM 707 C CA . SER A 1 91 ? -8.794 11.783 8.415 1.00 68.38 91 SER A CA 1
ATOM 708 C C . SER A 1 91 ? -8.538 13.250 8.814 1.00 68.38 91 SER A C 1
ATOM 710 O O . SER A 1 91 ? -7.773 13.493 9.747 1.00 68.38 91 SER A O 1
ATOM 712 N N . LYS A 1 92 ? -9.144 14.238 8.129 1.00 69.50 92 LYS A N 1
ATOM 713 C CA . LYS A 1 92 ? -8.996 15.699 8.374 1.00 69.50 92 LYS A CA 1
ATOM 714 C C . LYS A 1 92 ? -7.547 16.241 8.356 1.00 69.50 92 LYS A C 1
ATOM 716 O O . LYS A 1 92 ? -7.294 17.338 8.849 1.00 69.50 92 LYS A O 1
ATOM 721 N N . ARG A 1 93 ? -6.585 15.499 7.797 1.00 71.94 93 ARG A N 1
ATOM 722 C CA . ARG A 1 93 ? -5.181 15.929 7.628 1.00 71.94 93 ARG A CA 1
ATOM 723 C C . ARG A 1 93 ? -4.966 16.585 6.255 1.00 71.94 93 ARG A C 1
ATOM 725 O O . ARG A 1 93 ? -5.812 16.488 5.371 1.00 71.94 93 ARG A O 1
ATOM 732 N N . SER A 1 94 ? -3.835 17.270 6.061 1.00 79.62 94 SER A N 1
ATOM 733 C CA . SER A 1 94 ? -3.523 17.912 4.779 1.00 79.62 94 SER A CA 1
ATOM 734 C C . SER A 1 94 ? -3.236 16.878 3.679 1.00 79.62 94 SER A C 1
ATOM 736 O O . SER A 1 94 ? -2.273 16.116 3.751 1.00 79.62 94 SER A O 1
ATOM 738 N N . PHE A 1 95 ? -4.069 16.892 2.634 1.00 81.44 95 PHE A N 1
ATOM 739 C CA . PHE A 1 95 ? -4.051 15.962 1.494 1.00 81.44 95 PHE A CA 1
ATOM 740 C C . PHE A 1 95 ? -2.676 15.792 0.841 1.00 81.44 95 PHE A C 1
ATOM 742 O O . PHE A 1 95 ? -2.264 14.676 0.526 1.00 81.44 95 PHE A O 1
ATOM 749 N N . VAL A 1 96 ? -1.968 16.906 0.648 1.00 83.69 96 VAL A N 1
ATOM 750 C CA . VAL A 1 96 ? -0.660 16.928 -0.014 1.00 83.69 96 VAL A CA 1
ATOM 751 C C . VAL A 1 96 ? 0.403 16.270 0.865 1.00 83.69 96 VAL A C 1
ATOM 753 O O . VAL A 1 96 ? 1.187 15.462 0.380 1.00 83.69 96 VAL A O 1
ATOM 756 N N . ARG A 1 97 ? 0.403 16.561 2.172 1.00 85.62 97 ARG A N 1
ATOM 757 C CA . ARG A 1 97 ? 1.404 16.025 3.104 1.00 85.62 97 ARG A CA 1
ATOM 758 C C . ARG A 1 97 ? 1.311 14.509 3.204 1.00 85.62 97 ARG A C 1
ATOM 760 O O . ARG A 1 97 ? 2.331 13.840 3.140 1.00 85.62 97 ARG A O 1
ATOM 767 N N . ALA A 1 98 ? 0.098 13.986 3.322 1.00 86.06 98 ALA A N 1
ATOM 768 C CA . ALA A 1 98 ? -0.120 12.553 3.432 1.00 86.06 98 ALA A CA 1
ATOM 769 C C . ALA A 1 98 ? 0.154 11.801 2.117 1.00 86.06 98 ALA A C 1
ATOM 771 O O . ALA A 1 98 ? 0.692 10.698 2.150 1.00 86.06 98 ALA A O 1
ATOM 772 N N . GLY A 1 99 ? -0.132 12.413 0.960 1.00 87.38 99 GLY A N 1
ATOM 773 C CA . GLY A 1 99 ? 0.287 11.872 -0.337 1.00 87.38 99 GLY A CA 1
ATOM 774 C C . GLY A 1 99 ? 1.811 11.734 -0.436 1.00 87.38 99 GLY A C 1
ATOM 775 O O . GLY A 1 99 ? 2.315 10.666 -0.781 1.00 87.38 99 GLY A O 1
ATOM 776 N N . PHE A 1 100 ? 2.558 12.780 -0.063 1.00 90.94 100 PHE A N 1
ATOM 777 C CA . PHE A 1 100 ? 4.025 12.731 -0.034 1.00 90.94 100 PHE A CA 1
ATOM 778 C C . PHE A 1 100 ? 4.576 11.754 1.007 1.00 90.94 100 PHE A C 1
ATOM 780 O O . PHE A 1 100 ? 5.557 11.072 0.729 1.00 90.94 100 PHE A O 1
ATOM 787 N N . GLU A 1 101 ? 3.953 11.657 2.182 1.00 90.94 101 GLU A N 1
ATOM 788 C CA . GLU A 1 101 ? 4.331 10.692 3.219 1.00 90.94 101 GLU A CA 1
ATOM 789 C C . GLU A 1 101 ? 4.196 9.254 2.702 1.00 90.94 101 GLU A C 1
ATOM 791 O O . GLU A 1 101 ? 5.126 8.462 2.840 1.00 90.94 101 GLU A O 1
ATOM 796 N N . MET A 1 102 ? 3.096 8.938 2.011 1.00 92.75 102 MET A N 1
ATOM 797 C CA . MET A 1 102 ? 2.881 7.614 1.426 1.00 92.75 102 MET A CA 1
ATOM 798 C C . MET A 1 102 ? 3.895 7.292 0.322 1.00 92.75 102 MET A C 1
ATOM 800 O O . MET A 1 102 ? 4.455 6.196 0.301 1.00 92.75 102 MET A O 1
ATOM 804 N N . VAL A 1 103 ? 4.181 8.253 -0.562 1.00 93.94 103 VAL A N 1
ATOM 805 C CA . VAL A 1 103 ? 5.216 8.115 -1.599 1.00 93.94 103 VAL A CA 1
ATOM 806 C C . VAL A 1 103 ? 6.600 7.910 -0.983 1.00 93.94 103 VAL A C 1
ATOM 808 O O . VAL A 1 103 ? 7.338 7.037 -1.433 1.00 93.94 103 VAL A O 1
ATOM 811 N N . ALA A 1 104 ? 6.953 8.672 0.055 1.00 94.38 104 ALA A N 1
ATOM 812 C CA . ALA A 1 104 ? 8.251 8.573 0.715 1.00 94.38 104 ALA A CA 1
ATOM 813 C C . ALA A 1 104 ? 8.433 7.224 1.423 1.00 94.38 104 ALA A C 1
ATOM 815 O O . ALA A 1 104 ? 9.467 6.579 1.254 1.00 94.38 104 ALA A O 1
ATOM 816 N N . LEU A 1 105 ? 7.423 6.764 2.168 1.00 94.00 105 LEU A N 1
ATOM 817 C CA . LEU A 1 105 ? 7.451 5.465 2.846 1.00 94.00 105 LEU A CA 1
ATOM 818 C C . LEU A 1 105 ? 7.581 4.311 1.846 1.00 94.00 105 LEU A C 1
ATOM 820 O O . LEU A 1 105 ? 8.426 3.434 2.020 1.00 94.00 105 LEU A O 1
ATOM 824 N N . ALA A 1 106 ? 6.792 4.336 0.770 1.00 92.12 106 ALA A N 1
ATOM 825 C CA . ALA A 1 106 ? 6.861 3.323 -0.277 1.00 92.12 106 ALA A CA 1
ATOM 826 C C . ALA A 1 106 ? 8.187 3.372 -1.051 1.00 92.12 106 ALA A C 1
ATOM 828 O O . ALA A 1 106 ? 8.765 2.328 -1.342 1.00 92.12 106 ALA A O 1
ATOM 829 N N . GLY A 1 107 ? 8.701 4.569 -1.346 1.00 93.81 107 GLY A N 1
ATOM 830 C CA . GLY A 1 107 ? 9.999 4.755 -1.994 1.00 93.81 107 GLY A CA 1
ATOM 831 C C . GLY A 1 107 ? 11.153 4.211 -1.150 1.00 93.81 107 GLY A C 1
ATOM 832 O O . GLY A 1 107 ? 12.016 3.512 -1.675 1.00 93.81 107 GLY A O 1
ATOM 833 N N . LEU A 1 108 ? 11.135 4.456 0.164 1.00 95.81 108 LEU A N 1
ATOM 834 C CA . LEU A 1 108 ? 12.103 3.876 1.099 1.00 95.81 108 LEU A CA 1
ATOM 835 C C . LEU A 1 108 ? 12.000 2.348 1.143 1.00 95.81 108 LEU A C 1
ATOM 837 O O . LEU A 1 108 ? 13.020 1.668 1.057 1.00 95.81 108 LEU A O 1
ATOM 841 N N . ALA A 1 109 ? 10.785 1.800 1.220 1.00 93.88 109 ALA A N 1
ATOM 842 C CA . ALA A 1 109 ? 10.574 0.355 1.195 1.00 93.88 109 ALA A CA 1
ATOM 843 C C . ALA A 1 109 ? 11.094 -0.279 -0.108 1.00 93.88 109 ALA A C 1
ATOM 845 O O . ALA A 1 109 ? 11.773 -1.304 -0.067 1.00 93.88 109 ALA A O 1
ATOM 846 N N . ALA A 1 110 ? 10.837 0.356 -1.256 1.00 91.88 110 ALA A N 1
ATOM 847 C CA . ALA A 1 110 ? 11.332 -0.092 -2.553 1.00 91.88 110 ALA A CA 1
ATOM 848 C C . ALA A 1 110 ? 12.866 -0.039 -2.636 1.00 91.88 110 ALA A C 1
ATOM 850 O O . ALA A 1 110 ? 13.480 -0.989 -3.115 1.00 91.88 110 ALA A O 1
ATOM 851 N N . ALA A 1 111 ? 13.494 1.027 -2.128 1.00 93.56 111 ALA A N 1
ATOM 852 C CA . ALA A 1 111 ? 14.950 1.154 -2.087 1.00 93.56 111 ALA A CA 1
ATOM 853 C C . ALA A 1 111 ? 15.597 0.064 -1.218 1.00 93.56 111 ALA A C 1
ATOM 855 O O . ALA A 1 111 ? 16.580 -0.550 -1.633 1.00 93.56 111 ALA A O 1
ATOM 85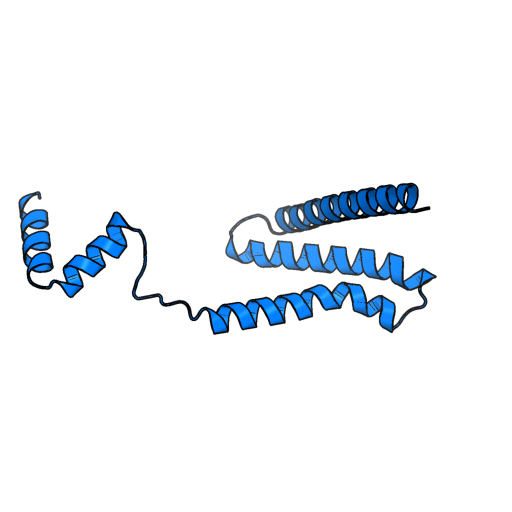6 N N . ILE A 1 112 ? 15.018 -0.221 -0.047 1.00 95.38 112 ILE A N 1
ATOM 857 C CA . ILE A 1 112 ? 15.474 -1.309 0.828 1.00 95.38 112 ILE A CA 1
ATOM 858 C C . ILE A 1 112 ? 15.306 -2.658 0.124 1.00 95.38 112 ILE A C 1
ATOM 860 O O . ILE A 1 112 ? 16.251 -3.441 0.082 1.00 95.38 112 ILE A O 1
ATOM 864 N N . GLY A 1 113 ? 14.140 -2.921 -0.473 1.00 93.38 113 GLY A N 1
ATOM 865 C CA . GLY A 1 113 ? 13.881 -4.166 -1.201 1.00 93.38 113 GLY A CA 1
ATOM 866 C C . GLY A 1 113 ? 14.847 -4.379 -2.368 1.00 93.38 113 GLY A C 1
ATOM 867 O O . GLY A 1 113 ? 15.386 -5.472 -2.533 1.00 93.38 113 GLY A O 1
ATOM 868 N N . PHE A 1 114 ? 15.135 -3.322 -3.128 1.00 90.50 114 PHE A N 1
ATOM 869 C CA . PHE A 1 114 ? 16.122 -3.357 -4.204 1.00 90.50 114 PHE A CA 1
ATOM 870 C C . PHE A 1 114 ? 17.540 -3.623 -3.679 1.00 90.50 114 PHE A C 1
ATOM 872 O O . PHE A 1 114 ? 18.248 -4.464 -4.231 1.00 90.50 114 PHE A O 1
ATOM 879 N N . GLY A 1 115 ? 17.940 -2.966 -2.586 1.00 93.62 115 GLY A N 1
ATOM 880 C CA . GLY A 1 115 ? 19.244 -3.180 -1.954 1.00 93.62 115 GLY A CA 1
ATOM 881 C C . GLY A 1 115 ? 19.427 -4.608 -1.435 1.00 93.62 115 GLY A C 1
ATOM 882 O O . GLY A 1 115 ? 20.470 -5.220 -1.660 1.00 93.62 115 GLY A O 1
ATOM 883 N N . VAL A 1 116 ? 18.394 -5.177 -0.805 1.00 93.38 116 VAL A N 1
ATOM 884 C CA . VAL A 1 116 ? 18.390 -6.587 -0.383 1.00 93.38 116 VAL A CA 1
ATOM 885 C C . VAL A 1 116 ? 18.473 -7.518 -1.595 1.00 93.38 116 VAL A C 1
ATOM 887 O O . VAL A 1 116 ? 19.242 -8.476 -1.571 1.00 93.38 116 VAL A O 1
ATOM 890 N N . GLY A 1 117 ? 17.747 -7.217 -2.676 1.00 91.50 117 GLY A N 1
ATOM 891 C CA . GLY A 1 117 ? 17.818 -7.978 -3.924 1.00 91.50 117 GLY A CA 1
ATOM 892 C C . GLY A 1 117 ? 19.228 -8.014 -4.518 1.00 91.50 117 GLY A C 1
ATOM 893 O O . GLY A 1 117 ? 19.710 -9.085 -4.875 1.00 91.50 117 GLY A O 1
ATOM 894 N N . GLN A 1 118 ? 19.923 -6.873 -4.553 1.00 92.25 118 GLN A N 1
ATOM 895 C CA . GLN A 1 118 ? 21.309 -6.809 -5.029 1.00 92.25 118 GLN A CA 1
ATOM 896 C C . GLN A 1 118 ? 22.295 -7.553 -4.123 1.00 92.25 118 GLN A C 1
ATOM 898 O O . GLN A 1 118 ? 23.212 -8.205 -4.623 1.00 92.25 118 GLN A O 1
ATOM 903 N N . LEU A 1 119 ? 22.116 -7.477 -2.800 1.00 91.94 119 LEU A N 1
ATOM 904 C CA . LEU A 1 119 ? 22.939 -8.233 -1.853 1.00 91.94 119 LEU A CA 1
ATOM 905 C C . LEU A 1 119 ? 22.814 -9.736 -2.101 1.00 91.94 119 LEU A C 1
ATOM 907 O O . LEU A 1 119 ? 23.826 -10.425 -2.184 1.00 91.94 119 LEU A O 1
ATOM 911 N N . ILE A 1 120 ? 21.589 -10.235 -2.269 1.00 93.19 120 ILE A N 1
ATOM 912 C CA . ILE A 1 120 ? 21.348 -11.653 -2.551 1.00 93.19 120 ILE A CA 1
ATOM 913 C C . ILE A 1 120 ? 21.942 -12.048 -3.907 1.00 93.19 120 ILE A C 1
ATOM 915 O O . ILE A 1 120 ? 22.628 -13.063 -3.976 1.00 93.19 120 ILE A O 1
ATOM 919 N N . ASP A 1 121 ? 21.745 -11.246 -4.959 1.00 90.94 121 ASP A N 1
ATOM 920 C CA . ASP A 1 121 ? 22.327 -11.509 -6.286 1.00 90.94 121 ASP A CA 1
ATOM 921 C C . ASP A 1 121 ? 23.860 -11.609 -6.228 1.00 90.94 121 ASP A C 1
ATOM 923 O O . ASP A 1 121 ? 24.457 -12.489 -6.839 1.00 90.94 121 ASP A O 1
ATOM 927 N N . THR A 1 122 ? 24.499 -10.772 -5.407 1.00 88.44 122 THR A N 1
ATOM 928 C CA . THR A 1 122 ? 25.956 -10.799 -5.194 1.00 88.44 122 THR A CA 1
ATOM 929 C C . THR A 1 122 ? 26.424 -12.049 -4.439 1.00 88.44 122 THR A C 1
ATOM 931 O O . THR A 1 122 ? 27.532 -12.512 -4.674 1.00 88.44 122 THR A O 1
ATOM 934 N N . PHE A 1 123 ? 25.611 -12.590 -3.525 1.00 82.62 123 PHE A N 1
ATOM 935 C CA . PHE A 1 123 ? 25.941 -13.792 -2.743 1.00 82.62 123 PHE A CA 1
ATOM 936 C C . PHE A 1 123 ? 25.656 -15.108 -3.482 1.00 82.62 123 PHE A C 1
ATOM 938 O O . PHE A 1 123 ? 26.278 -16.122 -3.171 1.00 82.62 123 PHE A O 1
ATOM 945 N N . VAL A 1 124 ? 24.675 -15.117 -4.390 1.00 83.19 124 VAL A N 1
ATOM 946 C CA . VAL A 1 124 ? 24.257 -16.310 -5.150 1.00 83.19 124 VAL A CA 1
ATOM 947 C C . VAL A 1 124 ? 25.109 -16.521 -6.407 1.00 83.19 124 VAL A C 1
ATOM 949 O O . VAL A 1 124 ? 25.183 -17.644 -6.908 1.00 83.19 124 VAL A O 1
ATOM 952 N N . ARG A 1 125 ? 25.736 -15.459 -6.915 1.00 56.19 125 ARG A N 1
ATOM 953 C CA . ARG A 1 125 ? 26.599 -15.473 -8.099 1.00 56.19 125 ARG A CA 1
ATOM 954 C C . ARG A 1 125 ? 28.035 -15.876 -7.774 1.00 56.19 125 ARG A C 1
ATOM 956 O O . ARG A 1 125 ? 28.632 -16.554 -8.640 1.00 56.19 125 ARG A O 1
#

Organism: NCBI:txid1974650

Secondary structure (DSSP, 8-state):
-HHHHHHHHHHHHTSHHHHHHHHHHHTS---TT----HHHHHHHHHHHHHHHHHGGGHHHHHS-HHHHHHHHHHHHHHHHHHHHHHHHTTTTS-HHHHHHHHHHHHHHHHHHHHHHHHHHHHHH-

pLDDT: mean 87.5, std 7.53, range [56.19, 96.62]

InterPro domains:
  IPR008217 Ccc1 family [PF01988] (2-118)
  IPR008217 Ccc1 family [PTHR31851] (12-122)

Foldseek 3Di:
DVVVVVVVQVVQVVDPVSNVQVCCCPVVVDHVVPPPPVVVVVVVVVVVCVVLVCQLVVLVVPDDPVVSVVVSLVSNLVSQLVVQLVVCVVVVDDSNVSSVVSSVVVVVVVVVVVVVVVVVVVVVD